Protein AF-A0A9D6EQU5-F1 (afdb_monomer_lite)

Secondary structure (DSSP, 8-state):
----------SSHHHHHHHHHHHHHHHHHHHHHHHHHS---EEEE-TTS-EEEE---HHHHHHHHHTT--S-TTTTTPPPPHHHHT-HHHHHHHHHHHHHHHEEEEEETTEEEEEEE-S-HHHHHHHHHHHHHTT--PPPPBTTEEEE--HHHHHHHHHHT--S-HHHHHHHHHHH-

pLDDT: mean 86.8, std 17.29, range [25.02, 98.56]

Radius of gyration: 16.48 Å; chains: 1; bounding box: 39×32×40 Å

Structure (mmCIF, N/CA/C/O backbone):
data_AF-A0A9D6EQU5-F1
#
_entry.id   AF-A0A9D6EQU5-F1
#
loop_
_atom_site.group_PDB
_atom_site.id
_atom_site.type_symbol
_atom_site.label_atom_id
_atom_site.label_alt_id
_atom_site.label_comp_id
_atom_site.label_asym_id
_atom_site.label_entity_id
_atom_site.label_seq_id
_atom_site.pdbx_PDB_ins_code
_atom_site.Cartn_x
_atom_site.Cartn_y
_atom_site.Cartn_z
_atom_site.occupancy
_atom_site.B_iso_or_equiv
_atom_site.auth_seq_id
_atom_site.auth_comp_id
_atom_site.auth_asym_id
_atom_site.auth_atom_id
_atom_site.pdbx_PDB_model_num
ATOM 1 N N . MET A 1 1 ? -5.464 -2.230 16.230 1.00 32.41 1 MET A N 1
ATOM 2 C CA . MET A 1 1 ? -4.856 -2.711 14.968 1.00 32.41 1 MET A CA 1
ATOM 3 C C . MET A 1 1 ? -3.709 -1.777 14.624 1.00 32.41 1 MET A C 1
ATOM 5 O O . MET A 1 1 ? -3.911 -0.576 14.689 1.00 32.41 1 MET A O 1
ATOM 9 N N . THR A 1 2 ? -2.520 -2.303 14.330 1.00 25.02 2 THR A N 1
ATOM 10 C CA . THR A 1 2 ? -1.303 -1.499 14.122 1.00 25.02 2 THR A CA 1
ATOM 11 C C . THR A 1 2 ? -0.862 -1.627 12.668 1.00 25.02 2 THR A C 1
ATOM 13 O O . THR A 1 2 ? -0.581 -2.735 12.216 1.00 25.02 2 THR A O 1
ATOM 16 N N . VAL A 1 3 ? -0.800 -0.513 11.941 1.00 31.05 3 VAL A N 1
ATOM 17 C CA . VAL A 1 3 ? -0.137 -0.429 10.630 1.00 31.05 3 VAL A CA 1
ATOM 18 C C . VAL A 1 3 ? 1.302 0.019 10.891 1.00 31.05 3 VAL A C 1
ATOM 20 O O . VAL A 1 3 ? 1.505 0.986 11.619 1.00 31.05 3 VAL A O 1
ATOM 23 N N . ARG A 1 4 ? 2.295 -0.719 10.379 1.00 29.80 4 ARG A N 1
ATOM 24 C CA . ARG A 1 4 ? 3.727 -0.404 10.522 1.00 29.80 4 ARG A CA 1
ATOM 25 C C . ARG A 1 4 ? 4.281 -0.042 9.145 1.00 29.80 4 ARG A C 1
ATOM 27 O O . ARG A 1 4 ? 4.041 -0.790 8.205 1.00 29.80 4 ARG A O 1
ATOM 34 N N . PHE A 1 5 ? 5.009 1.065 9.037 1.00 36.44 5 PHE A N 1
ATOM 35 C CA . PHE A 1 5 ? 5.663 1.512 7.801 1.00 36.44 5 PHE A CA 1
ATOM 36 C C . PHE A 1 5 ? 7.159 1.191 7.879 1.00 36.44 5 PHE A C 1
ATOM 38 O O . PHE A 1 5 ? 7.778 1.543 8.872 1.00 36.44 5 PHE A O 1
ATOM 45 N N . CYS A 1 6 ? 7.743 0.521 6.882 1.00 31.11 6 CYS A N 1
ATOM 46 C CA . CYS A 1 6 ? 9.172 0.165 6.868 1.00 31.11 6 CYS A CA 1
ATOM 47 C C . CYS A 1 6 ? 9.992 1.173 6.027 1.00 31.11 6 CYS A C 1
ATOM 49 O O . CYS A 1 6 ? 9.499 1.649 5.004 1.00 31.11 6 CYS A O 1
ATOM 51 N N . GLN A 1 7 ? 11.231 1.490 6.428 1.00 42.75 7 GLN A N 1
ATOM 52 C CA . GLN A 1 7 ? 12.142 2.429 5.745 1.00 42.75 7 GLN A CA 1
ATOM 53 C C . GLN A 1 7 ? 13.557 1.848 5.600 1.00 42.75 7 GLN A C 1
ATOM 55 O O . GLN A 1 7 ? 14.046 1.274 6.564 1.00 42.75 7 GLN A O 1
ATOM 60 N N . GLU A 1 8 ? 14.218 2.122 4.462 1.00 37.44 8 GLU A N 1
ATOM 61 C CA . GLU A 1 8 ? 15.678 2.333 4.343 1.00 37.44 8 GLU A CA 1
ATOM 62 C C . GLU A 1 8 ? 15.997 3.333 3.197 1.00 37.44 8 GLU A C 1
ATOM 64 O O . GLU A 1 8 ? 15.510 3.156 2.075 1.00 37.44 8 GLU A O 1
ATOM 69 N N . ALA A 1 9 ? 16.783 4.391 3.485 1.00 30.92 9 ALA A N 1
ATOM 70 C CA . ALA A 1 9 ? 17.633 5.193 2.570 1.00 30.92 9 ALA A CA 1
ATOM 71 C C . ALA A 1 9 ? 18.489 6.231 3.372 1.00 30.92 9 ALA A C 1
ATOM 73 O O . ALA A 1 9 ? 18.003 6.708 4.395 1.00 30.92 9 ALA A O 1
ATOM 74 N N . PRO A 1 10 ? 19.715 6.613 2.936 1.00 42.12 10 PRO A N 1
ATOM 75 C CA . PRO A 1 10 ? 20.691 7.411 3.718 1.00 42.12 10 PRO A CA 1
ATOM 76 C C . PRO A 1 10 ? 20.498 8.946 3.610 1.00 42.12 10 PRO A C 1
ATOM 78 O O . PRO A 1 10 ? 20.002 9.421 2.591 1.00 42.12 10 PRO A O 1
ATOM 81 N N . ALA A 1 11 ? 20.938 9.819 4.533 1.00 49.12 11 ALA A N 1
ATOM 82 C CA . ALA A 1 11 ? 21.309 9.657 5.953 1.00 49.12 11 ALA A CA 1
ATOM 83 C C . ALA A 1 11 ? 21.009 10.914 6.821 1.00 49.12 11 ALA A C 1
ATOM 85 O O . ALA A 1 11 ? 21.254 10.881 8.015 1.00 49.12 11 ALA A O 1
ATOM 86 N N . GLU A 1 12 ? 20.464 12.017 6.282 1.00 37.31 12 GLU A N 1
ATOM 87 C CA . GLU A 1 12 ? 19.933 13.082 7.160 1.00 37.31 12 GLU A CA 1
ATOM 88 C C . GLU A 1 12 ? 18.833 13.898 6.465 1.00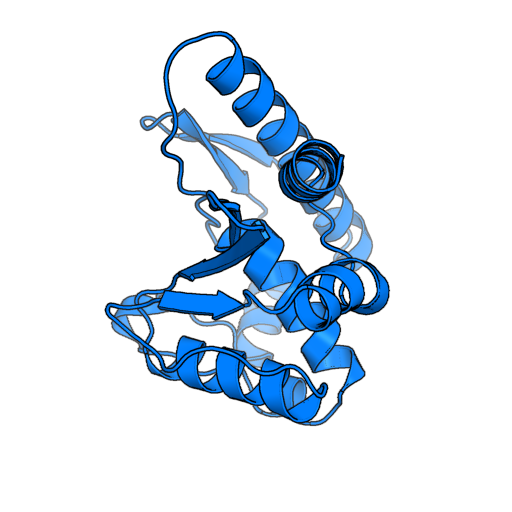 37.31 12 GLU A C 1
ATOM 90 O O . GLU A 1 12 ? 17.661 13.784 6.809 1.00 37.31 12 GLU A O 1
ATOM 95 N N . VAL A 1 13 ? 19.138 14.622 5.381 1.00 44.34 13 VAL A N 1
ATOM 96 C CA . VAL A 1 13 ? 18.145 15.462 4.663 1.00 44.34 13 VAL A CA 1
ATOM 97 C C . VAL A 1 13 ? 17.040 14.630 3.984 1.00 44.34 13 VAL A C 1
ATOM 99 O O . VAL A 1 13 ? 15.854 14.979 4.020 1.00 44.34 13 VAL A O 1
ATOM 102 N N . ALA A 1 14 ? 17.410 13.488 3.394 1.00 52.34 14 ALA A N 1
ATOM 103 C CA . ALA A 1 14 ? 16.460 12.540 2.809 1.00 52.34 14 ALA A CA 1
ATOM 104 C C . ALA A 1 14 ? 15.612 11.829 3.880 1.00 52.34 14 ALA A C 1
ATOM 106 O O 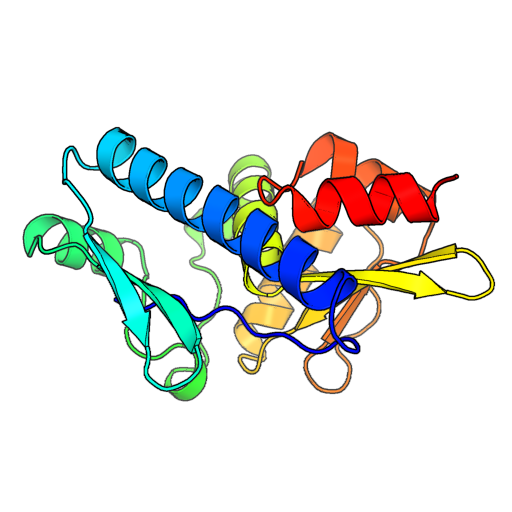. ALA A 1 14 ? 14.454 11.489 3.623 1.00 52.34 14 ALA A O 1
ATOM 107 N N . GLU A 1 15 ? 16.155 11.648 5.085 1.00 53.44 15 GLU A N 1
ATOM 108 C CA . GLU A 1 15 ? 15.446 11.043 6.212 1.00 53.44 15 GLU A CA 1
ATOM 109 C C . GLU A 1 15 ? 14.382 11.998 6.767 1.00 53.44 15 GLU A C 1
ATOM 111 O O . GLU A 1 15 ? 13.228 11.595 6.909 1.00 53.44 15 GLU A O 1
ATOM 116 N N . TRP A 1 16 ? 14.718 13.279 6.972 1.00 55.28 16 TRP A N 1
ATOM 117 C CA . TRP A 1 16 ? 13.766 14.319 7.388 1.00 55.28 16 TRP A CA 1
ATOM 118 C C . TRP A 1 16 ? 12.597 14.452 6.415 1.00 55.28 16 TRP A C 1
ATOM 120 O O . TRP A 1 16 ? 11.436 14.463 6.821 1.00 55.28 16 TRP A O 1
ATOM 130 N N . THR A 1 17 ? 12.899 14.475 5.119 1.00 60.59 17 THR A N 1
ATOM 131 C CA . THR A 1 17 ? 11.886 14.580 4.063 1.00 60.59 17 THR A CA 1
ATOM 132 C C . THR A 1 17 ? 10.990 13.337 4.023 1.00 60.59 17 THR A C 1
ATOM 134 O O . THR A 1 17 ? 9.774 13.437 3.855 1.00 60.59 17 THR A O 1
ATOM 137 N N . THR A 1 18 ? 11.564 12.150 4.242 1.00 66.69 18 THR A N 1
ATOM 138 C CA . THR A 1 18 ? 10.799 10.897 4.301 1.00 66.69 18 THR A CA 1
ATOM 139 C C . THR A 1 18 ? 9.912 10.847 5.548 1.00 66.69 18 THR A C 1
ATOM 141 O O . THR A 1 18 ? 8.726 10.549 5.421 1.00 66.69 18 THR A O 1
ATOM 144 N N . LYS A 1 19 ? 10.436 11.205 6.728 1.00 71.44 19 LYS A N 1
ATOM 145 C CA . LYS A 1 19 ? 9.656 11.298 7.976 1.00 71.44 19 LYS A CA 1
ATOM 146 C C . LYS A 1 19 ? 8.517 12.305 7.864 1.00 71.44 19 LYS A C 1
ATOM 148 O O . LYS A 1 19 ? 7.411 12.011 8.306 1.00 71.44 19 LYS A O 1
ATOM 153 N N . PHE A 1 20 ? 8.761 13.453 7.235 1.00 77.94 20 PHE A N 1
ATOM 154 C CA . PHE A 1 20 ? 7.739 14.467 6.997 1.00 77.94 20 PHE A CA 1
ATOM 155 C C . PHE A 1 20 ? 6.597 13.939 6.117 1.00 77.94 20 PHE A C 1
ATOM 157 O O . PHE A 1 20 ? 5.430 14.049 6.492 1.00 77.94 20 PHE A O 1
ATOM 164 N N . PHE A 1 21 ? 6.906 13.301 4.982 1.00 82.31 21 PHE A N 1
ATOM 165 C CA . PHE A 1 21 ? 5.869 12.725 4.119 1.00 82.31 21 PHE A CA 1
ATOM 166 C C . PHE A 1 21 ? 5.138 11.545 4.758 1.00 82.31 21 PHE A C 1
ATOM 168 O O . PHE A 1 21 ? 3.936 11.383 4.542 1.00 82.31 21 PHE A O 1
ATOM 175 N N . ASP A 1 22 ? 5.835 10.740 5.556 1.00 83.44 22 ASP A N 1
ATOM 176 C CA . ASP A 1 22 ? 5.195 9.680 6.326 1.00 83.44 22 ASP A CA 1
ATOM 177 C C . ASP A 1 22 ? 4.240 10.284 7.370 1.00 83.44 22 ASP A C 1
ATOM 179 O O . ASP A 1 22 ? 3.112 9.814 7.494 1.00 83.44 22 ASP A O 1
ATOM 183 N N . LEU A 1 23 ? 4.608 11.382 8.039 1.00 87.69 23 LEU A N 1
ATOM 184 C CA . LEU A 1 23 ? 3.722 12.090 8.966 1.00 87.69 23 LEU A CA 1
ATOM 185 C C . LEU A 1 23 ? 2.491 12.689 8.264 1.00 87.69 23 LEU A C 1
ATOM 187 O O . LEU A 1 23 ? 1.379 12.559 8.779 1.00 87.69 23 LEU A O 1
ATOM 191 N N . GLU A 1 24 ? 2.645 13.302 7.086 1.00 90.75 24 GLU A N 1
ATOM 192 C CA . GLU A 1 24 ? 1.501 13.759 6.279 1.00 90.75 24 GLU A CA 1
ATOM 193 C C . GLU A 1 24 ? 0.560 12.589 5.940 1.00 90.75 24 GLU A C 1
ATOM 195 O O . GLU A 1 24 ? -0.662 12.701 6.078 1.00 90.75 24 GLU A O 1
ATOM 200 N N . TYR A 1 25 ? 1.112 11.440 5.533 1.00 92.62 25 TYR A N 1
ATOM 201 C CA . TYR A 1 25 ? 0.309 10.259 5.216 1.00 92.62 25 TYR A CA 1
ATOM 202 C C . TYR A 1 25 ? -0.406 9.692 6.453 1.00 92.62 25 TYR A C 1
ATOM 204 O O . TYR A 1 25 ? -1.563 9.283 6.375 1.00 92.62 25 TYR A O 1
ATOM 212 N N . ILE A 1 26 ? 0.229 9.735 7.621 1.00 92.88 26 ILE A N 1
ATOM 213 C CA . ILE A 1 26 ? -0.378 9.330 8.893 1.00 92.88 26 ILE A CA 1
ATOM 214 C C . ILE A 1 26 ? -1.598 10.200 9.234 1.00 92.88 26 ILE A C 1
ATOM 216 O O . ILE A 1 26 ? -2.647 9.665 9.602 1.00 92.88 26 ILE A O 1
ATOM 220 N N . HIS A 1 27 ? -1.514 11.520 9.039 1.00 93.75 27 HIS A N 1
ATOM 221 C CA . HIS A 1 27 ? -2.658 12.425 9.213 1.00 93.75 27 HIS A CA 1
ATOM 222 C C . HIS A 1 27 ? -3.762 12.182 8.176 1.00 93.75 27 HIS A C 1
ATOM 224 O O . HIS A 1 27 ? -4.952 12.255 8.501 1.00 93.75 27 HIS A O 1
ATOM 230 N N . HIS A 1 28 ? -3.390 11.836 6.941 1.00 94.25 28 HIS A N 1
ATOM 231 C CA . HIS A 1 28 ? -4.351 11.411 5.927 1.00 94.25 28 HIS A CA 1
ATOM 232 C C . HIS A 1 28 ? -5.130 10.164 6.379 1.00 94.25 28 HIS A C 1
ATOM 234 O O . HIS A 1 28 ? -6.359 10.147 6.297 1.00 94.25 28 HIS A O 1
ATOM 240 N N . VAL A 1 29 ? -4.443 9.152 6.920 1.00 94.75 29 VAL A N 1
ATOM 241 C CA . VAL A 1 29 ? -5.081 7.932 7.445 1.00 94.75 29 VAL A CA 1
ATOM 242 C C . VAL A 1 29 ? -5.991 8.242 8.639 1.00 94.75 29 VAL A C 1
ATOM 244 O O . VAL A 1 29 ? -7.115 7.744 8.683 1.00 94.75 29 VAL A O 1
ATOM 247 N N . ALA A 1 30 ? -5.557 9.093 9.572 1.00 95.25 30 ALA A N 1
ATOM 248 C CA . ALA A 1 30 ? -6.381 9.546 10.698 1.00 95.25 30 ALA A CA 1
ATOM 249 C C . ALA A 1 30 ? -7.686 10.215 10.228 1.00 95.25 30 ALA A C 1
ATOM 251 O O . ALA A 1 30 ? -8.780 9.873 10.682 1.00 95.25 30 ALA A O 1
ATOM 252 N N . THR A 1 31 ? -7.580 11.103 9.238 1.00 95.88 31 THR A N 1
ATOM 253 C CA . THR A 1 31 ? -8.733 11.771 8.616 1.00 95.88 31 THR A CA 1
ATOM 254 C C . THR A 1 31 ? -9.667 10.768 7.936 1.00 95.88 31 THR A C 1
ATOM 256 O O . THR A 1 31 ? -10.888 10.877 8.046 1.00 95.88 31 THR A O 1
ATOM 259 N N . LEU A 1 32 ? -9.112 9.760 7.254 1.00 94.94 32 LEU A N 1
ATOM 260 C CA . LEU A 1 32 ? -9.892 8.713 6.599 1.00 94.94 32 LEU A CA 1
ATOM 261 C C . LEU A 1 32 ? -10.677 7.871 7.613 1.00 94.94 32 LEU A C 1
ATOM 263 O O . LEU A 1 32 ? -11.853 7.598 7.387 1.00 94.94 32 LEU A O 1
ATOM 267 N N . ILE A 1 33 ? -10.060 7.508 8.742 1.00 94.81 33 ILE A N 1
ATOM 268 C CA . ILE A 1 33 ? -10.729 6.786 9.835 1.00 94.81 33 ILE A CA 1
ATOM 269 C C . ILE A 1 33 ? -11.896 7.614 10.382 1.00 94.81 33 ILE A C 1
ATOM 271 O O . ILE A 1 33 ? -13.008 7.092 10.489 1.00 94.81 33 ILE A O 1
ATOM 275 N N . LYS A 1 34 ? -11.675 8.907 10.653 1.00 95.88 34 LYS A N 1
ATOM 276 C CA . LYS A 1 34 ? -12.733 9.808 11.129 1.00 95.88 34 LYS A CA 1
ATOM 277 C C . LYS A 1 34 ? -13.879 9.918 10.128 1.00 95.88 34 LYS A C 1
ATOM 279 O O . LYS A 1 34 ? -15.037 9.837 10.521 1.00 95.88 34 LYS A O 1
ATOM 284 N N . LYS A 1 35 ? -13.570 10.055 8.838 1.00 96.75 35 LYS A N 1
ATOM 285 C CA . LYS A 1 35 ? -14.574 10.162 7.772 1.00 96.75 35 LYS A CA 1
ATOM 286 C C . LYS A 1 35 ? -15.398 8.883 7.604 1.00 96.75 35 LYS A C 1
ATOM 288 O O . LYS A 1 35 ? -16.599 8.974 7.386 1.00 96.75 35 LYS A O 1
ATOM 293 N N . LEU A 1 36 ? -14.760 7.713 7.654 1.00 94.50 36 LEU A N 1
ATOM 294 C CA . LEU A 1 36 ? -15.428 6.432 7.398 1.00 94.50 36 LEU A CA 1
ATOM 295 C C . LEU A 1 36 ? -16.206 5.912 8.606 1.00 94.50 36 LEU A C 1
ATOM 297 O O . LEU A 1 36 ? -17.255 5.303 8.427 1.00 94.50 36 LEU A O 1
ATOM 301 N N . PHE A 1 37 ? -15.692 6.126 9.817 1.00 94.56 37 PHE A N 1
ATOM 302 C CA . PHE A 1 37 ? -16.237 5.500 11.022 1.00 94.56 37 PHE A CA 1
ATOM 303 C C . PHE A 1 37 ? -16.710 6.498 12.082 1.00 94.56 37 PHE A C 1
ATOM 305 O O . PHE A 1 37 ? -17.212 6.079 13.118 1.00 94.56 37 PHE A O 1
ATOM 312 N N . GLY A 1 38 ? -16.520 7.806 11.882 1.00 95.44 38 GLY A N 1
ATOM 313 C CA . GLY A 1 38 ? -16.859 8.830 12.878 1.00 95.44 38 GLY A CA 1
ATOM 314 C C . GLY A 1 38 ? -15.935 8.852 14.103 1.00 95.44 38 GLY A C 1
ATOM 315 O O . GLY A 1 38 ? -16.141 9.658 15.011 1.00 95.44 38 GLY A O 1
ATOM 316 N N . ILE A 1 39 ? -14.889 8.020 14.126 1.00 94.44 39 ILE A N 1
ATOM 317 C CA . ILE A 1 39 ? -14.019 7.809 15.289 1.00 94.44 39 ILE A CA 1
ATOM 318 C C . ILE A 1 39 ? -12.766 8.672 15.200 1.00 94.44 39 ILE A C 1
ATOM 320 O O . ILE A 1 39 ? -12.072 8.672 14.184 1.00 94.44 39 ILE A O 1
ATOM 324 N N . ASP A 1 40 ? -12.437 9.351 16.294 1.00 93.88 40 ASP A N 1
ATOM 325 C CA . ASP A 1 40 ? -11.163 10.049 16.426 1.00 93.88 40 ASP A CA 1
ATOM 326 C C . ASP A 1 40 ? -10.021 9.063 16.687 1.00 93.88 40 ASP A C 1
ATOM 328 O O . ASP A 1 40 ? -10.114 8.151 17.514 1.00 93.88 40 ASP A O 1
ATOM 332 N N . SER A 1 41 ? -8.914 9.259 15.978 1.00 94.25 41 SER A N 1
ATOM 333 C CA . SER A 1 41 ? -7.707 8.454 16.135 1.00 94.25 41 SER A CA 1
ATOM 334 C C . SER A 1 41 ? -6.608 9.228 16.852 1.00 94.25 41 SER A C 1
ATOM 336 O O . SER A 1 41 ? -6.407 10.414 16.604 1.00 94.25 41 SER A O 1
ATOM 338 N N . LYS A 1 42 ? -5.835 8.529 17.679 1.00 93.69 42 LYS A N 1
ATOM 339 C CA . LYS A 1 42 ? -4.606 9.030 18.295 1.00 93.69 42 LYS A CA 1
ATOM 340 C C . LYS A 1 42 ? -3.408 8.656 17.428 1.00 93.69 42 LYS A C 1
ATOM 342 O O . LYS A 1 42 ? -3.338 7.534 16.929 1.00 93.69 42 LYS A O 1
ATOM 347 N N . ILE A 1 43 ? -2.458 9.573 17.290 1.00 93.19 43 ILE A N 1
ATOM 348 C CA . ILE A 1 43 ? -1.171 9.325 16.637 1.00 93.19 43 ILE A CA 1
ATOM 349 C C . ILE A 1 43 ? -0.112 9.214 17.734 1.00 93.19 43 ILE A C 1
ATOM 351 O O . ILE A 1 43 ? -0.023 10.081 18.599 1.00 93.19 43 ILE A O 1
ATOM 355 N N . ALA A 1 44 ? 0.669 8.139 17.712 1.00 89.38 44 ALA A N 1
ATOM 356 C CA . ALA A 1 44 ? 1.779 7.906 18.630 1.00 89.38 44 ALA A CA 1
ATOM 357 C C . ALA A 1 44 ? 3.039 7.517 17.853 1.00 89.38 44 ALA A C 1
ATOM 359 O O . ALA A 1 44 ? 2.952 6.999 16.740 1.00 89.38 44 ALA A O 1
ATOM 360 N N . THR A 1 45 ? 4.205 7.711 18.459 1.00 90.12 45 THR A N 1
ATOM 361 C CA . THR A 1 45 ? 5.481 7.221 17.927 1.00 90.12 45 THR A CA 1
ATOM 362 C C . THR A 1 45 ? 5.921 6.017 18.750 1.00 90.12 45 THR A C 1
ATOM 364 O O . THR A 1 45 ? 5.913 6.055 19.977 1.00 90.12 45 THR A O 1
ATOM 367 N N . SER A 1 46 ? 6.262 4.921 18.081 1.00 84.88 46 SER A N 1
ATOM 368 C CA . SER A 1 46 ? 6.808 3.721 18.719 1.00 84.88 46 SER A CA 1
ATOM 369 C C . SER A 1 46 ? 8.271 3.915 19.129 1.00 84.88 46 SER A C 1
ATOM 371 O O . SER A 1 46 ? 8.965 4.768 18.580 1.00 84.88 46 SER A O 1
ATOM 373 N N . ASN A 1 47 ? 8.775 3.051 20.014 1.00 81.88 47 ASN A N 1
ATOM 374 C CA . ASN A 1 47 ? 10.183 3.058 20.441 1.00 81.88 47 ASN A CA 1
ATOM 375 C C . ASN A 1 47 ? 11.174 2.884 19.276 1.00 81.88 47 ASN A C 1
ATOM 377 O O . ASN A 1 47 ? 12.322 3.293 19.375 1.00 81.88 47 ASN A O 1
ATOM 381 N N . SER A 1 48 ? 10.730 2.287 18.168 1.00 80.88 48 SER A N 1
ATOM 382 C CA . SER A 1 48 ? 11.526 2.107 16.950 1.00 80.88 48 SER A CA 1
ATOM 383 C C . SER A 1 48 ? 11.389 3.276 15.962 1.00 80.88 48 SER A C 1
ATOM 385 O O . SER A 1 48 ? 11.803 3.153 14.816 1.00 80.88 48 SER A O 1
ATOM 387 N N . GLY A 1 49 ? 10.757 4.385 16.362 1.00 81.69 49 GLY A N 1
ATOM 388 C CA . GLY A 1 49 ? 10.602 5.590 15.541 1.00 81.69 49 GLY A CA 1
ATOM 389 C C . GLY A 1 49 ? 9.435 5.565 14.548 1.00 81.69 49 GLY A C 1
ATOM 390 O O . GLY A 1 49 ? 9.196 6.559 13.869 1.00 81.69 49 GLY A O 1
ATOM 391 N N . TYR A 1 50 ? 8.670 4.471 14.465 1.00 82.31 50 TYR A N 1
ATOM 392 C CA . TYR A 1 50 ? 7.505 4.392 13.576 1.00 82.31 50 TYR A CA 1
ATOM 393 C C . TYR A 1 50 ? 6.293 5.125 14.141 1.00 82.31 50 TYR A C 1
ATOM 395 O O . TYR A 1 50 ? 5.971 4.953 15.318 1.00 82.31 50 TYR A O 1
ATOM 403 N N . TYR A 1 51 ? 5.562 5.833 13.284 1.00 88.56 51 TYR A N 1
ATOM 404 C CA . TYR A 1 51 ? 4.248 6.375 13.617 1.00 88.56 51 TYR A CA 1
ATOM 405 C C . TYR A 1 51 ? 3.176 5.281 13.643 1.00 88.56 51 TYR A C 1
ATOM 407 O O . TYR A 1 51 ? 3.143 4.386 12.797 1.00 88.56 51 TYR A O 1
ATOM 415 N N . VAL A 1 52 ? 2.272 5.381 14.612 1.00 87.44 52 VAL A N 1
ATOM 416 C CA . VAL A 1 52 ? 1.166 4.456 14.840 1.00 87.44 52 VAL A CA 1
ATOM 417 C C . VAL A 1 52 ? -0.123 5.252 14.981 1.00 87.44 52 VAL A C 1
ATOM 419 O O . VAL A 1 52 ? -0.230 6.121 15.843 1.00 87.44 52 VAL A O 1
ATOM 422 N N . VAL A 1 53 ? -1.120 4.913 14.163 1.00 91.56 53 VAL A N 1
ATOM 423 C CA . VAL A 1 53 ? -2.490 5.418 14.301 1.00 91.56 53 VAL A CA 1
ATOM 424 C C . VAL A 1 53 ? -3.304 4.411 15.107 1.00 91.56 53 VAL A C 1
ATOM 426 O O . VAL A 1 53 ? -3.438 3.252 14.710 1.00 91.56 53 VAL A O 1
ATOM 429 N N . TYR A 1 54 ? -3.838 4.845 16.244 1.00 90.62 54 TYR A N 1
ATOM 430 C CA . TYR A 1 54 ? -4.666 4.043 17.139 1.00 90.62 54 TYR A CA 1
ATOM 431 C C . TYR A 1 54 ? -6.081 4.610 17.221 1.00 90.62 54 TYR A C 1
ATOM 433 O O . TYR A 1 54 ? -6.270 5.807 17.411 1.00 90.62 54 TYR A O 1
ATOM 441 N N . PHE A 1 55 ? -7.079 3.737 17.161 1.00 91.50 55 PHE A N 1
ATOM 442 C CA . PHE A 1 55 ? -8.463 4.063 17.481 1.00 91.50 55 PHE A CA 1
ATOM 443 C C . PHE A 1 55 ? -9.099 2.893 18.235 1.00 91.50 55 PHE A C 1
ATOM 445 O O . PHE A 1 55 ? -8.703 1.737 18.052 1.00 91.50 55 PHE A O 1
ATOM 452 N N . GLY A 1 56 ? -10.069 3.200 19.094 1.00 89.25 56 GLY A N 1
ATOM 453 C CA . GLY A 1 56 ? -10.798 2.212 19.884 1.00 89.25 56 GLY A CA 1
ATOM 454 C C . GLY A 1 56 ? -12.273 2.201 19.511 1.00 89.25 56 GLY A C 1
ATOM 455 O O . GLY A 1 56 ? -12.977 3.160 19.797 1.00 89.25 56 GLY A O 1
ATOM 456 N N . SER A 1 57 ? -12.735 1.118 18.886 1.00 92.19 57 SER A N 1
ATOM 457 C CA . SER A 1 57 ? -14.160 0.844 18.677 1.00 92.19 57 SER A CA 1
ATOM 458 C C . SER A 1 57 ? -14.375 -0.649 18.482 1.00 92.19 57 SER A C 1
ATOM 460 O O . SER A 1 57 ? -13.909 -1.238 17.504 1.00 92.19 57 SER A O 1
ATOM 462 N N . THR A 1 58 ? -15.083 -1.268 19.424 1.00 92.19 58 THR A N 1
ATOM 463 C CA . THR A 1 58 ? -15.423 -2.693 19.356 1.00 92.19 58 THR A CA 1
ATOM 464 C C . THR A 1 58 ? -16.273 -2.995 18.125 1.00 92.19 58 THR A C 1
ATOM 466 O O . THR A 1 58 ? -16.045 -3.999 17.455 1.00 92.19 58 THR A O 1
ATOM 469 N N . GLU A 1 59 ? -17.218 -2.114 17.803 1.00 93.81 59 GLU A N 1
ATOM 470 C CA . GLU A 1 59 ? -18.102 -2.254 16.648 1.00 93.81 59 GLU A CA 1
ATOM 471 C C . GLU A 1 59 ? -17.320 -2.212 15.334 1.00 93.81 59 GLU A C 1
ATOM 473 O O . GLU A 1 59 ? -17.402 -3.143 14.535 1.00 93.81 59 GLU A O 1
ATOM 478 N N . THR A 1 60 ? -16.470 -1.200 15.146 1.00 92.62 60 THR A N 1
ATOM 479 C CA . THR A 1 60 ? -15.655 -1.062 13.932 1.00 92.62 60 THR A CA 1
ATOM 480 C C . THR A 1 60 ? -14.683 -2.222 13.771 1.00 92.62 60 THR A C 1
ATOM 482 O O . THR A 1 60 ? -14.505 -2.728 12.666 1.00 92.62 60 THR A O 1
ATOM 485 N N . VAL A 1 61 ? -14.063 -2.683 14.861 1.00 90.56 61 VAL A N 1
ATOM 486 C CA . VAL A 1 61 ? -13.171 -3.848 14.809 1.00 90.56 61 VAL A CA 1
ATOM 487 C C . VAL A 1 61 ? -13.944 -5.103 14.407 1.00 90.56 61 VAL A C 1
ATOM 489 O O . VAL A 1 61 ? -13.490 -5.812 13.514 1.00 90.56 61 VAL A O 1
ATOM 492 N N . ARG A 1 62 ? -15.116 -5.368 15.000 1.00 92.56 62 ARG A N 1
ATOM 493 C CA . ARG A 1 62 ? -15.962 -6.514 14.614 1.00 92.56 62 ARG A CA 1
ATOM 494 C C . ARG A 1 62 ? -16.381 -6.440 13.150 1.00 92.56 62 ARG A C 1
ATOM 496 O O . ARG A 1 62 ? -16.286 -7.445 12.451 1.00 92.56 62 ARG A O 1
ATOM 503 N N . TRP A 1 63 ? -16.777 -5.260 12.681 1.00 93.88 63 TRP A N 1
ATOM 504 C CA . TRP A 1 63 ? -17.125 -5.042 11.281 1.00 93.88 63 TRP A CA 1
ATOM 505 C C . TRP A 1 63 ? -15.941 -5.334 10.350 1.00 93.88 63 TRP A C 1
ATOM 507 O O . TRP A 1 63 ? -16.077 -6.117 9.416 1.00 93.88 63 TRP A O 1
ATOM 517 N N . LEU A 1 64 ? -14.749 -4.799 10.644 1.00 91.12 64 LEU A N 1
ATOM 518 C CA . LEU A 1 64 ? -13.543 -5.053 9.847 1.00 91.12 64 LEU A CA 1
ATOM 519 C C . LEU A 1 64 ? -13.178 -6.543 9.802 1.00 91.12 64 LEU A C 1
ATOM 521 O O . LEU A 1 64 ? -12.800 -7.045 8.744 1.00 91.12 64 LEU A O 1
ATOM 525 N N . LEU A 1 65 ? -13.297 -7.253 10.929 1.00 90.12 65 LEU A N 1
ATOM 526 C CA . LEU A 1 65 ? -13.090 -8.704 10.981 1.00 90.12 65 LEU A CA 1
ATOM 527 C C . LEU A 1 65 ? -14.108 -9.442 10.101 1.00 90.12 65 LEU A C 1
ATOM 529 O O . LEU A 1 65 ? -13.716 -10.321 9.338 1.00 90.12 65 LEU A O 1
ATOM 533 N N . GLY A 1 66 ? -15.383 -9.042 10.141 1.00 90.44 66 GLY A N 1
ATOM 534 C CA . GLY A 1 66 ? -16.428 -9.567 9.254 1.00 90.44 66 GLY A CA 1
ATOM 535 C C . GLY A 1 66 ? -16.157 -9.301 7.769 1.00 90.44 66 GLY A C 1
ATOM 536 O O . GLY A 1 66 ? -16.470 -10.136 6.927 1.00 90.44 66 GLY A O 1
ATOM 537 N N . MET A 1 67 ? -15.488 -8.192 7.446 1.00 90.31 67 MET A N 1
ATOM 538 C CA . MET A 1 67 ? -15.035 -7.860 6.087 1.00 90.31 67 MET A CA 1
ATOM 539 C C . MET A 1 67 ? -13.777 -8.635 5.647 1.00 90.31 67 MET A C 1
ATOM 541 O O . MET A 1 67 ? -13.288 -8.433 4.533 1.00 90.31 67 MET A O 1
ATOM 545 N N . GLY A 1 68 ? -13.235 -9.521 6.488 1.00 87.06 68 GLY A N 1
ATOM 546 C CA . GLY A 1 68 ? -12.072 -10.354 6.173 1.00 87.06 68 GLY A CA 1
ATOM 547 C C . GLY A 1 68 ? -10.729 -9.778 6.628 1.00 87.06 68 GLY A C 1
ATOM 548 O O . GLY A 1 68 ? -9.676 -10.246 6.189 1.00 87.06 68 GLY A O 1
ATOM 549 N N . LEU A 1 69 ? -10.723 -8.769 7.509 1.00 85.06 69 LEU A N 1
ATOM 550 C CA . LEU A 1 69 ? -9.500 -8.366 8.199 1.00 85.06 69 LEU A CA 1
ATOM 551 C C . LEU A 1 69 ? -9.037 -9.488 9.136 1.00 85.06 69 LEU A C 1
ATOM 553 O O . LEU A 1 69 ? -9.826 -10.095 9.852 1.00 85.06 69 LEU A O 1
ATOM 557 N N . VAL A 1 70 ? -7.726 -9.700 9.199 1.00 79.38 70 VAL A N 1
ATOM 558 C CA . VAL A 1 70 ? -7.109 -10.675 10.103 1.00 79.38 70 VAL A CA 1
ATOM 559 C C . VAL A 1 70 ? -6.129 -10.011 11.063 1.00 79.38 70 VAL A C 1
ATOM 561 O O . VAL A 1 70 ? -5.442 -9.048 10.714 1.00 79.38 70 VAL A O 1
ATOM 564 N N . PHE A 1 71 ? -6.037 -10.550 12.279 1.00 68.12 71 PHE A N 1
ATOM 565 C CA . PHE A 1 71 ? -5.176 -10.003 13.328 1.00 68.12 71 PHE A CA 1
ATOM 566 C C . PHE A 1 71 ? -3.679 -10.122 13.004 1.00 68.12 71 PHE A C 1
ATOM 568 O O . PHE A 1 71 ? -2.941 -9.157 13.189 1.00 68.12 71 PHE A O 1
ATOM 575 N N . ASN A 1 72 ? -3.216 -11.272 12.495 1.00 66.50 72 ASN A N 1
ATOM 576 C CA . ASN A 1 72 ? -1.807 -11.484 12.147 1.00 66.50 72 ASN A CA 1
ATOM 577 C C . ASN A 1 72 ? -1.653 -12.034 10.723 1.00 66.50 72 ASN A C 1
ATOM 579 O O . ASN A 1 72 ? -1.623 -13.240 10.498 1.00 66.50 72 ASN A O 1
ATOM 583 N N . LYS A 1 73 ? -1.504 -11.122 9.759 1.00 62.41 73 LYS A N 1
ATOM 584 C CA . LYS A 1 73 ? -1.423 -11.429 8.321 1.00 62.41 73 LYS A CA 1
ATOM 585 C C . LYS A 1 73 ? -0.278 -12.376 7.944 1.00 62.41 73 LYS A C 1
ATOM 587 O O . LYS A 1 73 ? -0.451 -13.184 7.039 1.00 62.41 73 LYS A O 1
ATOM 592 N N . VAL A 1 74 ? 0.870 -12.281 8.622 1.00 59.25 74 VAL A N 1
ATOM 593 C CA . VAL A 1 74 ? 2.070 -13.079 8.301 1.00 59.25 74 VAL A CA 1
ATOM 594 C C . VAL A 1 74 ? 1.942 -14.495 8.854 1.00 59.25 74 VAL A C 1
ATOM 596 O O . VAL A 1 74 ? 2.224 -15.453 8.140 1.00 59.25 74 VAL A O 1
ATOM 599 N N . LYS A 1 75 ? 1.459 -14.639 10.095 1.00 60.06 75 LYS A N 1
ATOM 600 C CA . LYS A 1 75 ? 1.212 -15.956 10.700 1.00 60.06 75 LYS A CA 1
ATOM 601 C C . LYS A 1 75 ? 0.046 -16.680 10.024 1.00 60.06 75 LYS A C 1
ATOM 603 O O . LYS A 1 75 ? 0.086 -17.894 9.883 1.00 60.06 75 LYS A O 1
ATOM 608 N N . SER A 1 76 ? -0.967 -15.933 9.594 1.00 61.81 76 SER A N 1
ATOM 609 C CA . SER A 1 76 ? -2.181 -16.488 8.995 1.00 61.81 76 SER A CA 1
ATOM 610 C C . SER A 1 76 ? -2.118 -16.616 7.464 1.00 61.81 76 SER A C 1
ATOM 612 O O . SER A 1 76 ? -3.089 -17.084 6.887 1.00 61.81 76 SER A O 1
ATOM 614 N N . GLN A 1 77 ? -1.014 -16.202 6.814 1.00 71.62 77 GLN A N 1
ATOM 615 C CA . GLN A 1 77 ? -0.800 -16.271 5.353 1.00 71.62 77 GLN A CA 1
ATOM 616 C C . GLN A 1 77 ? -2.039 -15.840 4.546 1.00 71.62 77 GLN A C 1
ATOM 618 O O . GLN A 1 77 ? -2.539 -16.551 3.679 1.00 71.62 77 GLN A O 1
ATOM 623 N N . VAL A 1 78 ? -2.591 -14.677 4.885 1.00 75.00 78 VAL A N 1
ATOM 624 C CA . VAL A 1 78 ? -3.954 -14.327 4.460 1.00 75.00 78 VAL A CA 1
ATOM 625 C C . VAL A 1 78 ? -3.972 -13.753 3.056 1.00 75.00 78 VAL A C 1
ATOM 627 O O . VAL A 1 78 ? -3.117 -12.940 2.691 1.00 75.00 78 VAL A O 1
ATOM 630 N N . ASN A 1 79 ? -4.960 -14.202 2.287 1.00 82.19 79 ASN A N 1
ATOM 631 C CA . ASN A 1 79 ? -5.251 -13.739 0.942 1.00 82.19 79 ASN A CA 1
ATOM 632 C C . ASN A 1 79 ? -6.051 -12.422 0.968 1.00 82.19 79 ASN A C 1
ATOM 634 O O . ASN A 1 79 ? -6.615 -12.058 2.000 1.00 82.19 79 ASN A O 1
ATOM 638 N N . ALA A 1 80 ? -6.134 -11.700 -0.151 1.00 87.94 80 ALA A N 1
ATOM 639 C CA . ALA A 1 80 ? -7.120 -10.623 -0.237 1.00 87.94 80 ALA A CA 1
ATOM 640 C C . ALA A 1 80 ? -8.540 -11.231 -0.191 1.00 87.94 80 ALA A C 1
ATOM 642 O O . ALA A 1 80 ? -8.760 -12.247 -0.853 1.00 87.94 80 ALA A O 1
ATOM 643 N N . PRO A 1 81 ? -9.492 -10.646 0.561 1.00 91.75 81 PRO A N 1
ATOM 644 C CA . PRO A 1 81 ? -10.883 -11.088 0.545 1.00 91.75 81 PRO A CA 1
ATOM 645 C C . PRO A 1 81 ? -11.472 -11.116 -0.870 1.00 91.75 81 PRO A C 1
ATOM 647 O O . PRO A 1 81 ? -11.263 -10.182 -1.647 1.00 91.75 81 PRO A O 1
ATOM 650 N N . ASP A 1 82 ? -12.258 -12.144 -1.192 1.00 92.25 82 ASP A N 1
ATOM 651 C CA . ASP A 1 82 ? -12.787 -12.348 -2.550 1.00 92.25 82 ASP A CA 1
ATOM 652 C C . ASP A 1 82 ? -13.652 -11.185 -3.039 1.00 92.25 82 ASP A C 1
ATOM 654 O O . ASP A 1 82 ? -13.619 -10.840 -4.221 1.00 92.25 82 ASP A O 1
ATOM 658 N N . TRP A 1 83 ? -14.366 -10.513 -2.132 1.00 94.81 83 TRP A N 1
ATOM 659 C CA . TRP A 1 83 ? -15.154 -9.334 -2.482 1.00 94.81 83 TRP A CA 1
ATOM 660 C C . TRP A 1 83 ? -14.275 -8.203 -3.038 1.00 94.81 83 TRP A C 1
ATOM 662 O O . TRP A 1 83 ? -14.702 -7.524 -3.966 1.00 94.81 83 TRP A O 1
ATOM 672 N N . ILE A 1 84 ? -13.022 -8.052 -2.587 1.00 95.19 84 ILE A N 1
ATOM 673 C CA . ILE A 1 84 ? -12.065 -7.092 -3.169 1.00 95.19 84 ILE A CA 1
ATOM 674 C C . ILE A 1 84 ? -11.703 -7.501 -4.599 1.00 95.19 84 ILE A C 1
ATOM 676 O O . ILE A 1 84 ? -11.584 -6.658 -5.487 1.00 95.19 84 ILE A O 1
ATOM 680 N N . LEU A 1 85 ? -11.539 -8.803 -4.831 1.00 95.00 85 LEU A N 1
ATOM 681 C CA . LEU A 1 85 ? -11.166 -9.365 -6.128 1.00 95.00 85 LEU A CA 1
ATOM 682 C C . LEU A 1 85 ? -12.349 -9.478 -7.103 1.00 95.00 85 LEU A C 1
ATOM 684 O O . LEU A 1 85 ? -12.159 -9.896 -8.244 1.00 95.00 85 LEU A O 1
ATOM 688 N N . SER A 1 86 ? -13.559 -9.117 -6.677 1.00 96.25 86 SER A N 1
ATOM 689 C CA . SER A 1 86 ? -14.764 -9.219 -7.503 1.00 96.25 86 SER A CA 1
ATOM 690 C C . SER A 1 86 ? -14.943 -8.038 -8.462 1.00 96.25 86 SER A C 1
ATOM 692 O O . SER A 1 86 ? -15.542 -8.196 -9.524 1.00 96.25 86 SER A O 1
ATOM 694 N N . GLN A 1 87 ? -14.393 -6.861 -8.135 1.00 97.44 87 GLN A N 1
ATOM 695 C CA . GLN A 1 87 ? -14.576 -5.640 -8.922 1.00 97.44 87 GLN A CA 1
ATOM 696 C C . GLN A 1 87 ? -13.255 -4.918 -9.173 1.00 97.44 87 GLN A C 1
ATOM 698 O O . GLN A 1 87 ? -12.459 -4.695 -8.260 1.00 97.44 87 GLN A O 1
ATOM 703 N N . LYS A 1 88 ? -13.046 -4.467 -10.417 1.00 97.81 88 LYS A N 1
ATOM 704 C CA . LYS A 1 88 ? -11.832 -3.728 -10.808 1.00 97.81 88 LYS A CA 1
ATOM 705 C C . LYS A 1 88 ? -11.623 -2.465 -9.975 1.00 97.81 88 LYS A C 1
ATOM 707 O O . LYS A 1 88 ? -10.485 -2.106 -9.699 1.00 97.81 88 LYS A O 1
ATOM 712 N N . GLU A 1 89 ? -12.694 -1.785 -9.582 1.00 97.81 89 GLU A N 1
ATOM 713 C CA . GLU A 1 89 ? -12.604 -0.590 -8.744 1.00 97.81 89 GLU A CA 1
ATOM 714 C C . GLU A 1 89 ? -12.047 -0.907 -7.349 1.00 97.81 89 GLU A C 1
ATOM 716 O O . GLU A 1 89 ? -11.095 -0.264 -6.906 1.00 97.81 89 GLU A O 1
ATOM 721 N N . TYR A 1 90 ? -12.538 -1.965 -6.701 1.00 97.44 90 TYR A N 1
ATOM 722 C CA . TYR A 1 90 ? -12.019 -2.407 -5.405 1.00 97.44 90 TYR A CA 1
ATOM 723 C C . TYR A 1 90 ? -10.569 -2.874 -5.504 1.00 97.44 90 TYR A C 1
ATOM 725 O O . TYR A 1 90 ? -9.761 -2.536 -4.639 1.00 97.44 90 TYR A O 1
ATOM 733 N N . MET A 1 91 ? -10.197 -3.553 -6.594 1.00 98.06 91 MET A N 1
ATOM 734 C CA . MET A 1 91 ? -8.799 -3.897 -6.860 1.00 98.06 91 MET A CA 1
ATOM 735 C C . MET A 1 91 ? -7.904 -2.655 -6.931 1.00 98.06 91 MET A C 1
ATOM 737 O O . MET A 1 91 ? -6.811 -2.673 -6.368 1.00 98.06 91 MET A O 1
ATOM 741 N N . LYS A 1 92 ? -8.343 -1.567 -7.584 1.00 98.19 92 LYS A N 1
ATOM 742 C CA . LYS A 1 92 ? -7.570 -0.311 -7.633 1.00 98.19 92 LYS A CA 1
ATOM 743 C C . LYS A 1 92 ? -7.379 0.275 -6.236 1.00 98.19 92 LYS A C 1
ATOM 745 O O . LYS A 1 92 ? -6.255 0.617 -5.882 1.00 98.19 92 LYS A O 1
ATOM 750 N N . PHE A 1 93 ? -8.437 0.355 -5.428 1.00 96.94 93 PHE A N 1
ATOM 751 C CA . PHE A 1 93 ? -8.335 0.870 -4.058 1.00 96.94 93 PHE A CA 1
ATOM 752 C C . PHE A 1 93 ? -7.475 -0.021 -3.156 1.00 96.94 93 PHE A C 1
ATOM 754 O O . PHE A 1 93 ? -6.695 0.489 -2.351 1.00 96.94 93 PHE A O 1
ATOM 761 N N . PHE A 1 94 ? -7.548 -1.339 -3.337 1.00 96.50 94 PHE A N 1
ATOM 762 C CA . PHE A 1 94 ? -6.669 -2.289 -2.666 1.00 96.50 94 PHE A CA 1
ATOM 763 C C . PHE A 1 94 ? -5.200 -2.076 -3.046 1.00 96.50 94 PHE A C 1
ATOM 765 O O . PHE A 1 94 ? -4.360 -1.949 -2.157 1.00 96.50 94 PHE A O 1
ATOM 772 N N . LEU A 1 95 ? -4.885 -1.961 -4.342 1.00 98.00 95 LEU A N 1
ATOM 773 C CA . LEU A 1 95 ? -3.529 -1.662 -4.812 1.00 98.00 95 LEU A CA 1
ATOM 774 C C . LEU A 1 95 ? -3.018 -0.322 -4.282 1.00 98.00 95 LEU A C 1
ATOM 776 O O . LEU A 1 95 ? -1.854 -0.233 -3.901 1.00 98.00 95 LEU A O 1
ATOM 780 N N . LYS A 1 96 ? -3.878 0.701 -4.244 1.00 97.56 96 LYS A N 1
ATOM 781 C CA . LYS A 1 96 ? -3.549 2.022 -3.706 1.00 97.56 96 LYS A CA 1
ATOM 782 C C . LYS A 1 96 ? -3.125 1.926 -2.244 1.00 97.56 96 LYS A C 1
ATOM 784 O O . LYS A 1 96 ? -2.002 2.293 -1.919 1.00 97.56 96 LYS A O 1
ATOM 789 N N . GLY A 1 97 ? -3.993 1.375 -1.394 1.00 95.19 97 GLY A N 1
ATOM 790 C CA . GLY A 1 97 ? -3.718 1.241 0.035 1.00 95.19 97 GLY A CA 1
ATOM 791 C C . GLY A 1 97 ? -2.504 0.358 0.317 1.00 95.19 97 GLY A C 1
ATOM 792 O O . GLY A 1 97 ? -1.686 0.706 1.161 1.00 95.19 97 GLY A O 1
ATOM 793 N N . PHE A 1 98 ? -2.350 -0.743 -0.424 1.00 95.44 98 PHE A N 1
ATOM 794 C CA . PHE A 1 98 ? -1.190 -1.624 -0.299 1.00 95.44 98 PHE A CA 1
ATOM 795 C C . PHE A 1 98 ? 0.107 -0.915 -0.694 1.00 95.44 98 PHE A C 1
ATOM 797 O O . PHE A 1 98 ? 1.109 -1.019 0.004 1.00 95.44 98 PHE A O 1
ATOM 804 N N . PHE A 1 99 ? 0.119 -0.200 -1.821 1.00 97.19 99 PHE A N 1
ATOM 805 C CA . PHE A 1 99 ? 1.324 0.486 -2.277 1.00 97.19 99 PHE A CA 1
ATOM 806 C C . PHE A 1 99 ? 1.703 1.643 -1.351 1.00 97.19 99 PHE A C 1
ATOM 808 O O . PHE A 1 99 ? 2.883 1.839 -1.090 1.00 97.19 99 PHE A O 1
ATOM 815 N N . ASP A 1 100 ? 0.724 2.364 -0.805 1.00 95.00 100 ASP A N 1
ATOM 816 C CA . ASP A 1 100 ? 0.982 3.447 0.144 1.00 95.00 100 ASP A CA 1
ATOM 817 C C . ASP A 1 100 ? 1.623 2.967 1.466 1.00 95.00 100 ASP A C 1
ATOM 819 O O . ASP A 1 100 ? 2.263 3.773 2.152 1.00 95.00 100 ASP A O 1
ATOM 823 N N . THR A 1 101 ? 1.462 1.684 1.834 1.00 90.56 101 THR A N 1
ATOM 824 C CA . THR A 1 101 ? 2.034 1.086 3.059 1.00 90.56 101 THR A CA 1
ATOM 825 C C . THR A 1 101 ? 3.285 0.248 2.814 1.00 90.56 101 THR A C 1
ATOM 827 O O . THR A 1 101 ? 4.275 0.402 3.527 1.00 90.56 101 THR A O 1
ATOM 830 N N . ASP A 1 102 ? 3.239 -0.634 1.820 1.00 91.56 102 ASP A N 1
ATOM 831 C CA . ASP A 1 102 ? 4.225 -1.692 1.558 1.00 91.56 102 ASP A CA 1
ATOM 832 C C . ASP A 1 102 ? 4.880 -1.556 0.166 1.00 91.56 102 ASP A C 1
ATOM 834 O O . ASP A 1 102 ? 5.567 -2.460 -0.330 1.00 91.56 102 ASP A O 1
ATOM 838 N N . GLY A 1 103 ? 4.636 -0.424 -0.497 1.00 95.50 103 GLY A N 1
ATOM 839 C CA . GLY A 1 103 ? 5.190 -0.078 -1.794 1.00 95.50 103 GLY A CA 1
ATOM 840 C C . GLY A 1 103 ? 6.423 0.815 -1.712 1.00 95.50 103 GLY A C 1
ATOM 841 O O . GLY A 1 103 ? 6.722 1.464 -0.707 1.00 95.50 103 GLY A O 1
ATOM 842 N N . SER A 1 104 ? 7.180 0.861 -2.802 1.00 95.38 104 SER A N 1
ATOM 843 C CA . SER A 1 104 ? 8.315 1.768 -2.962 1.00 95.38 104 SER A CA 1
ATOM 844 C C . SER A 1 104 ? 8.554 2.120 -4.422 1.00 95.38 104 SER A C 1
ATOM 846 O O . SER A 1 104 ? 8.268 1.339 -5.326 1.00 95.38 104 SER A O 1
ATOM 848 N N . VAL A 1 105 ? 9.099 3.316 -4.636 1.00 96.69 105 VAL A N 1
ATOM 849 C CA . VAL A 1 105 ? 9.518 3.822 -5.946 1.00 96.69 105 VAL A CA 1
ATOM 850 C C . VAL A 1 105 ? 11.037 3.935 -5.926 1.00 96.69 105 VAL A C 1
ATOM 852 O O . VAL A 1 105 ? 11.580 4.604 -5.040 1.00 96.69 105 VAL A O 1
ATOM 855 N N . TYR A 1 106 ? 11.698 3.304 -6.893 1.00 95.31 106 TYR A N 1
ATOM 856 C CA . TYR A 1 106 ? 13.150 3.302 -7.053 1.00 95.31 106 TYR A CA 1
ATOM 857 C C . TYR A 1 106 ? 13.550 3.861 -8.417 1.00 95.31 106 TYR A C 1
ATOM 859 O O . TYR A 1 106 ? 12.903 3.577 -9.429 1.00 95.31 106 TYR A O 1
ATOM 867 N N . LYS A 1 107 ? 14.649 4.619 -8.442 1.00 94.88 107 LYS A N 1
ATOM 868 C CA . LYS A 1 107 ? 15.319 5.035 -9.674 1.00 94.88 107 LYS A CA 1
ATOM 869 C C . LYS A 1 107 ? 16.241 3.909 -10.130 1.00 94.88 107 LYS A C 1
ATOM 871 O O . LYS A 1 107 ? 17.105 3.476 -9.373 1.00 94.88 107 LYS A O 1
ATOM 876 N N . LEU A 1 108 ? 16.056 3.440 -11.356 1.00 93.62 108 LEU A N 1
ATOM 877 C CA . LEU A 1 108 ? 16.994 2.548 -12.030 1.00 93.62 108 LEU A CA 1
ATOM 878 C C . LEU A 1 108 ? 17.923 3.368 -12.929 1.00 93.62 108 LEU A C 1
ATOM 880 O O . LEU A 1 108 ? 17.610 4.500 -13.293 1.00 93.62 108 LEU A O 1
ATOM 884 N N . ARG A 1 109 ? 19.033 2.762 -13.370 1.00 91.50 109 ARG A N 1
ATOM 885 C CA . ARG A 1 109 ? 19.906 3.363 -14.395 1.00 91.50 109 ARG A CA 1
ATOM 886 C C . ARG A 1 109 ? 19.129 3.730 -15.665 1.00 91.50 109 ARG A C 1
ATOM 888 O O . ARG A 1 109 ? 19.402 4.758 -16.270 1.00 91.50 109 ARG A O 1
ATOM 895 N N . PHE A 1 110 ? 18.155 2.898 -16.039 1.00 89.62 110 PHE A N 1
ATOM 896 C CA . PHE A 1 110 ? 17.363 3.041 -17.262 1.00 89.62 110 PHE A CA 1
ATOM 897 C C . PHE A 1 110 ? 15.852 3.016 -16.989 1.00 89.62 110 PHE A C 1
ATOM 899 O O . PHE A 1 110 ? 15.104 2.292 -17.643 1.00 89.62 110 PHE A O 1
ATOM 906 N N . GLY A 1 111 ? 15.386 3.793 -16.007 1.00 93.50 111 GLY A N 1
ATOM 907 C CA . GLY A 1 111 ? 13.955 3.992 -15.770 1.00 93.50 111 GLY A CA 1
ATOM 908 C C . GLY A 1 111 ? 13.565 4.013 -14.299 1.00 93.50 111 GLY A C 1
ATOM 909 O O . GLY A 1 111 ? 14.360 4.356 -13.428 1.00 93.50 111 GLY A O 1
ATOM 910 N N . ILE A 1 112 ? 12.316 3.641 -14.031 1.00 96.94 112 ILE A N 1
ATOM 911 C CA . ILE A 1 112 ? 11.714 3.648 -12.697 1.00 96.94 112 ILE A CA 1
ATOM 912 C C . ILE A 1 112 ? 11.204 2.243 -12.400 1.00 96.94 112 ILE A C 1
ATOM 914 O O . ILE A 1 112 ? 10.635 1.587 -13.272 1.00 96.94 112 ILE A O 1
ATOM 918 N N . GLN A 1 113 ? 11.375 1.804 -11.159 1.00 97.31 113 GLN A N 1
ATOM 919 C CA . GLN A 1 113 ? 10.820 0.557 -10.659 1.00 97.31 113 GLN A CA 1
ATOM 920 C C . GLN A 1 113 ? 9.860 0.833 -9.510 1.00 97.31 113 GLN A C 1
ATOM 922 O O . GLN A 1 113 ? 10.226 1.465 -8.517 1.00 97.31 113 GLN A O 1
ATOM 927 N N . LEU A 1 114 ? 8.645 0.304 -9.621 1.00 98.31 114 LEU A N 1
ATOM 928 C CA . LEU A 1 114 ? 7.749 0.149 -8.483 1.00 98.31 114 LEU A CA 1
ATOM 929 C C . LEU A 1 114 ? 8.000 -1.217 -7.866 1.00 98.31 114 LEU A C 1
ATOM 931 O O . LEU A 1 114 ? 8.027 -2.220 -8.576 1.00 98.31 114 LEU A O 1
ATOM 935 N N . SER A 1 115 ? 8.191 -1.240 -6.555 1.00 98.06 115 SER A N 1
ATOM 936 C CA . SER A 1 115 ? 8.343 -2.451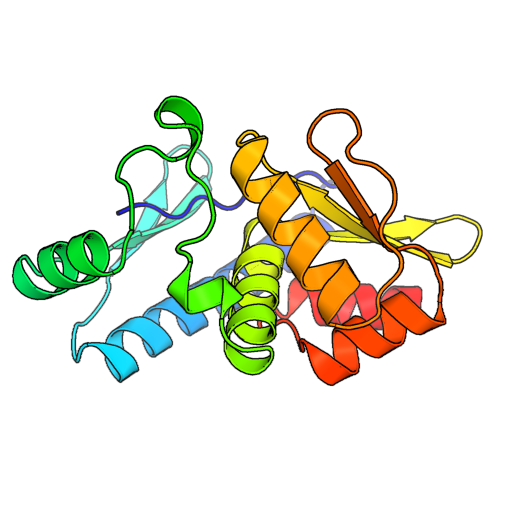 -5.760 1.00 98.06 115 SER A CA 1
ATOM 937 C C . SER A 1 115 ? 7.158 -2.594 -4.828 1.00 98.06 115 SER A C 1
ATOM 939 O O . SER A 1 115 ? 6.751 -1.622 -4.194 1.00 98.06 115 SER A O 1
ATOM 941 N N . PHE A 1 116 ? 6.646 -3.811 -4.728 1.00 97.69 116 PHE A N 1
ATOM 942 C CA . PHE A 1 116 ? 5.628 -4.217 -3.775 1.00 97.69 116 PHE A CA 1
ATOM 943 C C . PHE A 1 116 ? 6.216 -5.342 -2.929 1.00 97.69 116 PHE A C 1
ATOM 945 O O . PHE A 1 116 ? 6.665 -6.338 -3.497 1.00 97.69 116 PHE A O 1
ATOM 952 N N . THR A 1 117 ? 6.224 -5.199 -1.603 1.00 94.50 117 THR A N 1
ATOM 953 C CA . THR A 1 117 ? 6.926 -6.140 -0.714 1.00 94.50 117 THR A CA 1
ATOM 954 C C . THR A 1 117 ? 5.994 -6.686 0.353 1.00 94.50 117 THR A C 1
ATOM 956 O O . THR A 1 117 ? 5.392 -5.915 1.089 1.00 94.50 117 THR A O 1
ATOM 959 N N . ASN A 1 118 ? 5.873 -8.008 0.491 1.00 92.06 118 ASN A N 1
ATOM 960 C CA . ASN A 1 118 ? 5.095 -8.577 1.595 1.00 92.06 118 ASN A CA 1
ATOM 961 C C . ASN A 1 118 ? 5.477 -10.021 1.920 1.00 92.06 118 ASN A C 1
ATOM 963 O O . ASN A 1 118 ? 5.638 -10.847 1.031 1.00 92.06 118 ASN A O 1
ATOM 967 N N . ARG A 1 119 ? 5.545 -10.359 3.212 1.00 90.31 119 ARG A N 1
ATOM 968 C CA . ARG A 1 119 ? 5.877 -11.722 3.665 1.00 90.31 119 ARG A CA 1
ATOM 969 C C . ARG A 1 119 ? 4.717 -12.726 3.562 1.00 90.31 119 ARG A C 1
ATOM 971 O O . ARG A 1 119 ? 4.928 -13.911 3.799 1.00 90.31 119 ARG A O 1
ATOM 978 N N . SER A 1 120 ? 3.501 -12.285 3.234 1.00 89.38 120 SER A N 1
ATOM 979 C CA . SER A 1 120 ? 2.383 -13.176 2.899 1.00 89.38 120 SER A CA 1
ATOM 980 C C . SER A 1 120 ? 2.406 -13.486 1.401 1.00 89.38 120 SER A C 1
ATOM 982 O O . SER A 1 120 ? 2.047 -12.638 0.579 1.00 89.38 120 SER A O 1
ATOM 9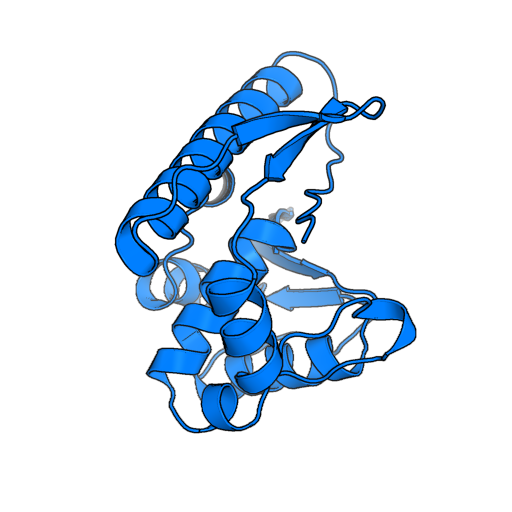84 N N . ILE A 1 121 ? 2.808 -14.708 1.037 1.00 91.12 121 ILE A N 1
ATOM 985 C CA . ILE A 1 121 ? 2.809 -15.159 -0.365 1.00 91.12 121 ILE A CA 1
ATOM 986 C C . ILE A 1 121 ? 1.392 -15.147 -0.965 1.00 91.12 121 ILE A C 1
ATOM 988 O O . ILE A 1 121 ? 1.239 -14.659 -2.087 1.00 91.12 121 ILE A O 1
ATOM 992 N N . PRO A 1 122 ? 0.331 -15.579 -0.252 1.00 92.38 122 PRO A N 1
ATOM 993 C CA . PRO A 1 122 ? -1.036 -15.465 -0.762 1.00 92.38 122 PRO A CA 1
ATOM 994 C C . PRO A 1 122 ? -1.442 -14.020 -1.063 1.00 92.38 122 PRO A C 1
ATOM 996 O O . PRO A 1 122 ? -2.026 -13.749 -2.112 1.00 92.38 122 PRO A O 1
ATOM 999 N N . LEU A 1 123 ? -1.052 -13.067 -0.212 1.00 92.06 123 LEU A N 1
ATOM 1000 C CA . LEU A 1 123 ? -1.344 -11.655 -0.455 1.00 92.06 123 LEU A CA 1
ATOM 1001 C C . LEU A 1 123 ? -0.604 -11.123 -1.689 1.00 92.06 123 LEU A C 1
ATOM 1003 O O . LEU A 1 123 ? -1.196 -10.385 -2.475 1.00 92.06 123 LEU A O 1
ATOM 1007 N N . LEU A 1 124 ? 0.651 -11.534 -1.903 1.00 94.50 124 LEU A N 1
ATOM 1008 C CA . LEU A 1 124 ? 1.385 -11.216 -3.132 1.00 94.50 124 LEU A CA 1
ATOM 1009 C C . LEU A 1 124 ? 0.724 -11.835 -4.369 1.00 94.50 124 LEU A C 1
ATOM 1011 O O . LEU A 1 124 ? 0.628 -11.170 -5.397 1.00 94.50 124 LEU A O 1
ATOM 1015 N N . ASN A 1 125 ? 0.217 -13.065 -4.285 1.00 95.81 125 ASN A N 1
ATOM 1016 C CA . ASN A 1 125 ? -0.529 -13.683 -5.384 1.00 95.81 125 ASN A CA 1
ATOM 1017 C C . ASN A 1 125 ? -1.793 -12.883 -5.727 1.00 95.81 125 ASN A C 1
ATOM 1019 O O . ASN A 1 125 ? -2.037 -12.600 -6.902 1.00 95.81 125 ASN A O 1
ATOM 1023 N N . SER A 1 126 ? -2.554 -12.447 -4.721 1.00 95.56 126 SER A N 1
ATOM 1024 C CA . SER A 1 126 ? -3.696 -11.546 -4.921 1.00 95.56 126 SER A CA 1
ATOM 1025 C C . SER A 1 126 ? -3.293 -10.213 -5.536 1.00 95.56 126 SER A C 1
ATOM 1027 O O . SER A 1 126 ? -3.908 -9.766 -6.502 1.00 95.56 126 SER A O 1
ATOM 1029 N N . LEU A 1 127 ? -2.227 -9.595 -5.032 1.00 96.62 127 LEU A N 1
ATOM 1030 C CA . LEU A 1 127 ? -1.700 -8.341 -5.561 1.00 96.62 127 LEU A CA 1
ATOM 1031 C C . LEU A 1 127 ? -1.313 -8.472 -7.038 1.00 96.62 127 LEU A C 1
ATOM 1033 O O . LEU A 1 127 ? -1.718 -7.665 -7.875 1.00 96.62 127 LEU A O 1
ATOM 1037 N N . ARG A 1 128 ? -0.574 -9.534 -7.370 1.00 97.88 128 ARG A N 1
ATOM 1038 C CA . ARG A 1 128 ? -0.185 -9.886 -8.736 1.00 97.88 128 ARG A CA 1
ATOM 1039 C C . ARG A 1 128 ? -1.411 -10.064 -9.628 1.00 97.88 128 ARG A C 1
ATOM 1041 O O . ARG A 1 128 ? -1.428 -9.543 -10.740 1.00 97.88 128 ARG A O 1
ATOM 1048 N N . ARG A 1 129 ? -2.436 -10.774 -9.147 1.00 97.62 129 ARG A N 1
ATOM 1049 C CA . ARG A 1 129 ? -3.700 -10.978 -9.868 1.00 97.62 129 ARG A CA 1
ATOM 1050 C C . ARG A 1 129 ? -4.394 -9.648 -10.154 1.00 97.62 129 ARG A C 1
ATOM 1052 O O . ARG A 1 129 ? -4.768 -9.416 -11.299 1.00 97.62 129 ARG A O 1
ATOM 1059 N N . CYS A 1 130 ? -4.510 -8.763 -9.163 1.00 98.06 130 CYS A N 1
ATOM 1060 C CA . CYS A 1 130 ? -5.074 -7.423 -9.347 1.00 98.06 130 CYS A CA 1
ATOM 1061 C C . CYS A 1 130 ? -4.322 -6.639 -10.429 1.00 98.06 130 CYS A C 1
ATOM 1063 O O . CYS A 1 130 ? -4.945 -6.064 -11.321 1.00 98.06 130 CYS A O 1
ATOM 1065 N N . LEU A 1 131 ? -2.985 -6.662 -10.395 1.00 98.44 131 LEU A N 1
ATOM 1066 C CA . LEU A 1 131 ? -2.150 -6.012 -11.406 1.00 98.44 131 LEU A CA 1
ATOM 1067 C C . LEU A 1 131 ? -2.422 -6.565 -12.814 1.00 98.44 131 LEU A C 1
ATOM 1069 O O . LEU A 1 131 ? -2.630 -5.788 -13.745 1.00 98.44 131 LEU A O 1
ATOM 1073 N N . PHE A 1 132 ? -2.496 -7.886 -12.981 1.00 98.25 132 PHE A N 1
ATOM 1074 C CA . PHE A 1 132 ? -2.825 -8.482 -14.279 1.00 98.25 132 PHE A CA 1
ATOM 1075 C C . PHE A 1 132 ? -4.229 -8.121 -14.769 1.00 98.25 132 PHE A C 1
ATOM 1077 O O . PHE A 1 132 ? -4.385 -7.719 -15.919 1.00 98.25 132 PHE A O 1
ATOM 1084 N N . VAL A 1 133 ? -5.248 -8.219 -13.910 1.00 98.19 133 VAL A N 1
ATOM 1085 C CA . VAL A 1 133 ? -6.648 -7.929 -14.274 1.00 98.19 133 VAL A CA 1
ATOM 1086 C C . VAL A 1 133 ? -6.842 -6.464 -14.681 1.00 98.19 133 VAL A C 1
ATOM 1088 O O . VAL A 1 133 ? -7.664 -6.155 -15.548 1.00 98.19 133 VAL A O 1
ATOM 1091 N N . LEU A 1 134 ? -6.068 -5.554 -14.091 1.00 98.19 134 LEU A N 1
ATOM 1092 C CA . LEU A 1 134 ? -6.051 -4.136 -14.453 1.00 98.19 134 LEU A CA 1
ATOM 1093 C C . LEU A 1 134 ? -5.164 -3.835 -15.675 1.00 98.19 134 LEU A C 1
ATOM 1095 O O . LEU A 1 134 ? -5.080 -2.688 -16.115 1.00 98.19 134 LEU A O 1
ATOM 1099 N N . GLY A 1 135 ? -4.540 -4.852 -16.272 1.00 98.25 135 GLY A N 1
ATOM 1100 C CA . GLY A 1 135 ? -3.766 -4.741 -17.505 1.00 98.25 135 GLY A CA 1
ATOM 1101 C C . GLY A 1 135 ? -2.366 -4.165 -17.307 1.00 98.25 135 GLY A C 1
ATOM 1102 O O . GLY A 1 135 ? -1.899 -3.426 -18.172 1.00 98.25 135 GLY A O 1
ATOM 1103 N N . PHE A 1 136 ? -1.730 -4.439 -16.168 1.00 98.56 136 PHE A N 1
ATOM 1104 C CA . PHE A 1 136 ? -0.297 -4.221 -15.947 1.00 98.56 136 PHE A CA 1
ATOM 1105 C C . PHE A 1 136 ? 0.490 -5.506 -16.245 1.00 98.56 136 PHE A C 1
ATOM 1107 O O . PHE A 1 136 ? -0.080 -6.600 -16.246 1.00 98.56 136 PHE A O 1
ATOM 1114 N N . LYS A 1 137 ? 1.811 -5.405 -16.450 1.00 98.25 137 LYS A N 1
ATOM 1115 C CA . LYS A 1 137 ? 2.698 -6.570 -16.621 1.00 98.25 137 LYS A CA 1
ATOM 1116 C C . LYS A 1 137 ? 3.722 -6.671 -15.476 1.00 98.25 137 LYS A C 1
ATOM 1118 O O . LYS A 1 137 ? 4.870 -6.258 -15.650 1.00 98.25 137 LYS A O 1
ATOM 1123 N N . PRO A 1 138 ? 3.329 -7.193 -14.297 1.00 98.25 138 PRO A N 1
ATOM 1124 C CA . PRO A 1 138 ? 4.243 -7.370 -13.169 1.00 98.25 138 PRO A CA 1
ATOM 1125 C C . PRO A 1 138 ? 5.293 -8.463 -13.416 1.00 98.25 138 PRO A C 1
ATOM 1127 O O . PRO A 1 138 ? 5.003 -9.492 -14.035 1.00 98.25 138 PRO A O 1
ATOM 1130 N N . SER A 1 139 ? 6.495 -8.285 -12.853 1.00 98.25 139 SER A N 1
ATOM 1131 C CA . SER A 1 139 ? 7.511 -9.348 -12.738 1.00 98.25 139 SER A CA 1
ATOM 1132 C C . SER A 1 139 ? 6.930 -10.561 -12.030 1.00 98.25 139 SER A C 1
ATOM 1134 O O . SER A 1 139 ? 5.969 -10.392 -11.291 1.00 98.25 139 SER A O 1
ATOM 1136 N N . ILE A 1 140 ? 7.517 -11.756 -12.168 1.00 97.19 140 ILE A N 1
ATOM 1137 C CA . ILE A 1 140 ? 7.250 -12.892 -11.258 1.00 97.19 140 ILE A CA 1
ATOM 1138 C C . ILE A 1 140 ? 7.475 -12.508 -9.785 1.00 97.19 140 ILE A C 1
ATOM 1140 O O . ILE A 1 140 ? 8.176 -11.532 -9.507 1.00 97.19 140 ILE A O 1
ATOM 1144 N N . ILE A 1 141 ? 6.843 -13.234 -8.855 1.00 96.81 141 ILE A N 1
ATOM 1145 C CA . ILE A 1 141 ? 7.129 -13.057 -7.427 1.00 96.81 141 ILE A CA 1
ATOM 1146 C C . ILE A 1 141 ? 8.539 -13.593 -7.178 1.00 96.81 141 ILE A C 1
ATOM 1148 O O . ILE A 1 141 ? 8.814 -14.746 -7.498 1.00 96.81 141 ILE A O 1
ATOM 1152 N N . SER A 1 142 ? 9.416 -12.765 -6.617 1.00 94.50 142 SER A N 1
ATOM 1153 C CA . SER A 1 142 ? 10.793 -13.141 -6.282 1.00 94.50 142 SER A CA 1
ATOM 1154 C C . SER A 1 142 ? 11.138 -12.620 -4.896 1.00 94.50 142 SER A C 1
ATOM 1156 O O . SER A 1 142 ? 10.952 -11.435 -4.636 1.00 94.50 142 SER A O 1
ATOM 1158 N N . CYS A 1 143 ? 11.593 -13.496 -3.996 1.00 91.88 143 CYS A N 1
ATOM 1159 C CA . CYS A 1 143 ? 12.014 -13.142 -2.634 1.00 91.88 143 CYS A CA 1
ATOM 1160 C C . CYS A 1 143 ? 11.051 -12.185 -1.899 1.00 91.88 143 CYS A C 1
ATOM 1162 O O . CYS A 1 143 ? 11.499 -11.237 -1.268 1.00 91.88 143 CYS A O 1
ATOM 1164 N N . TYR A 1 144 ? 9.735 -12.427 -1.979 1.00 95.38 144 TYR A N 1
ATOM 1165 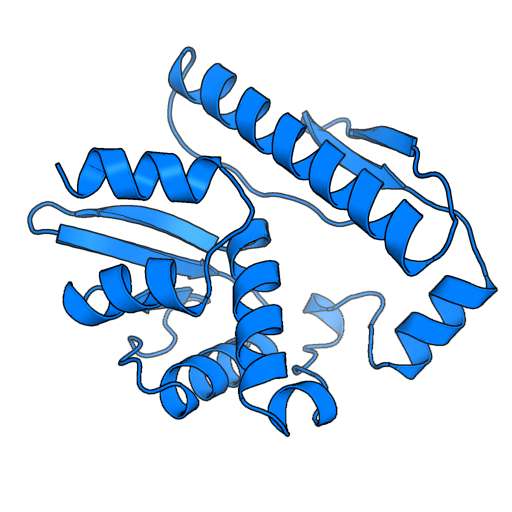C CA . TYR A 1 144 ? 8.677 -11.584 -1.382 1.00 95.38 144 TYR A CA 1
ATOM 1166 C C . TYR A 1 144 ? 8.408 -10.238 -2.072 1.00 95.38 144 TYR A C 1
ATOM 1168 O O . TYR A 1 144 ? 7.741 -9.372 -1.497 1.00 95.38 144 TYR A O 1
ATOM 1176 N N . HIS A 1 145 ? 8.866 -10.079 -3.312 1.00 96.31 145 HIS A N 1
ATOM 1177 C CA . HIS A 1 145 ? 8.671 -8.875 -4.105 1.00 96.31 145 HIS A CA 1
ATOM 1178 C C . HIS A 1 145 ? 7.908 -9.124 -5.403 1.00 96.31 145 HIS A C 1
ATOM 1180 O O . HIS A 1 145 ? 8.029 -10.175 -6.036 1.00 96.31 145 HIS A O 1
ATOM 1186 N N . ILE A 1 146 ? 7.169 -8.101 -5.825 1.00 98.12 146 ILE A N 1
ATOM 1187 C CA . ILE A 1 146 ? 6.650 -7.929 -7.184 1.00 98.12 146 ILE A CA 1
ATOM 1188 C C . ILE A 1 146 ? 7.145 -6.581 -7.698 1.00 98.12 146 ILE A C 1
ATOM 1190 O O . ILE A 1 146 ? 7.142 -5.599 -6.953 1.00 98.12 146 ILE A O 1
ATOM 1194 N N . TYR A 1 147 ? 7.528 -6.519 -8.971 1.00 98.31 147 TYR A N 1
ATOM 1195 C CA . TYR A 1 147 ? 8.027 -5.302 -9.597 1.00 98.31 147 TYR A CA 1
ATOM 1196 C C . TYR A 1 147 ? 7.197 -4.883 -10.812 1.00 98.31 147 TYR A C 1
ATOM 1198 O O . TYR A 1 147 ? 6.745 -5.722 -11.592 1.00 98.31 147 TYR A O 1
ATOM 1206 N N . LEU A 1 148 ? 7.055 -3.570 -11.006 1.00 98.25 148 LEU A N 1
ATOM 1207 C CA . LEU A 1 148 ? 6.640 -2.955 -12.270 1.00 98.25 148 LEU A CA 1
ATOM 1208 C C . LEU A 1 148 ? 7.749 -2.027 -12.757 1.00 98.25 148 LEU A C 1
ATOM 1210 O O . LEU A 1 148 ? 8.103 -1.072 -12.070 1.00 98.25 148 LEU A O 1
ATOM 1214 N N . THR A 1 149 ? 8.285 -2.307 -13.942 1.00 97.25 149 THR A N 1
ATOM 1215 C CA . THR A 1 149 ? 9.427 -1.572 -14.517 1.00 97.25 149 THR A CA 1
ATOM 1216 C C . THR A 1 149 ? 9.133 -0.976 -15.891 1.00 97.25 149 THR A C 1
ATOM 1218 O O . THR A 1 149 ? 9.841 -0.080 -16.346 1.00 97.25 149 THR A O 1
ATOM 1221 N N . ARG A 1 150 ? 8.082 -1.445 -16.577 1.00 96.88 150 ARG A N 1
ATOM 1222 C CA . ARG A 1 150 ? 7.701 -0.923 -17.894 1.00 96.88 150 ARG A CA 1
ATOM 1223 C C . ARG A 1 150 ? 7.205 0.508 -17.743 1.00 96.88 150 ARG A C 1
ATOM 1225 O O . ARG A 1 150 ? 6.268 0.746 -16.986 1.00 96.88 150 ARG A O 1
ATOM 1232 N N . ARG A 1 151 ? 7.799 1.441 -18.492 1.00 95.50 151 ARG A N 1
ATOM 1233 C CA . ARG A 1 151 ? 7.489 2.879 -18.410 1.00 95.50 151 ARG A CA 1
ATOM 1234 C C . ARG A 1 151 ? 5.984 3.154 -18.491 1.00 95.50 151 ARG A C 1
ATOM 1236 O O . ARG A 1 151 ? 5.459 3.859 -17.636 1.00 95.50 151 ARG A O 1
ATOM 1243 N N . ASP A 1 152 ? 5.296 2.533 -19.446 1.00 96.88 152 ASP A N 1
ATOM 1244 C CA . ASP A 1 152 ? 3.849 2.705 -19.622 1.00 96.88 152 ASP A CA 1
ATOM 1245 C C . ASP A 1 152 ? 3.050 2.201 -18.418 1.00 96.88 152 ASP A C 1
ATOM 1247 O O . ASP A 1 152 ? 2.100 2.858 -18.000 1.00 96.88 152 ASP A O 1
ATOM 1251 N N . ASP A 1 153 ? 3.456 1.073 -17.826 1.00 98.12 153 ASP A N 1
ATOM 1252 C CA . ASP A 1 153 ? 2.796 0.494 -16.653 1.00 98.12 153 ASP A CA 1
ATOM 1253 C C . ASP A 1 153 ? 3.023 1.374 -15.416 1.00 98.12 153 ASP A C 1
ATOM 1255 O O . ASP A 1 153 ? 2.090 1.593 -14.647 1.00 98.12 153 ASP A O 1
ATOM 1259 N N . VAL A 1 154 ? 4.226 1.935 -15.247 1.00 98.00 154 VAL A N 1
ATOM 1260 C CA . VAL A 1 154 ? 4.530 2.881 -14.162 1.00 98.00 154 VAL A CA 1
ATOM 1261 C C . VAL A 1 154 ? 3.684 4.149 -14.307 1.00 98.00 154 VAL A C 1
ATOM 1263 O O . VAL A 1 154 ? 2.983 4.527 -13.368 1.00 98.00 154 VAL A O 1
ATOM 1266 N N . SER A 1 155 ? 3.676 4.778 -15.486 1.00 97.25 155 SER A N 1
ATOM 1267 C CA . SER A 1 155 ? 2.866 5.978 -15.741 1.00 97.25 155 SER A CA 1
ATOM 1268 C C . SER A 1 155 ? 1.368 5.700 -15.585 1.00 97.25 155 SER A C 1
ATOM 1270 O O . SER A 1 155 ? 0.636 6.493 -14.988 1.00 97.25 155 SER A O 1
ATOM 1272 N N . LYS A 1 156 ? 0.899 4.546 -16.074 1.00 98.12 156 LYS A N 1
ATOM 1273 C CA . LYS A 1 156 ? -0.481 4.086 -15.900 1.00 98.12 156 LYS A CA 1
ATOM 1274 C C . LYS A 1 156 ? -0.828 3.887 -14.427 1.00 98.12 156 LYS A C 1
ATOM 1276 O O . LYS A 1 156 ? -1.919 4.271 -14.019 1.00 98.12 156 LYS A O 1
ATOM 1281 N N . PHE A 1 157 ? 0.082 3.341 -13.624 1.00 98.50 157 PHE A N 1
ATOM 1282 C CA . PHE A 1 157 ? -0.153 3.094 -12.203 1.00 98.50 157 PHE A CA 1
ATOM 1283 C C . PHE A 1 157 ? -0.411 4.403 -11.449 1.00 98.50 157 PHE A C 1
ATOM 1285 O O . PHE A 1 157 ? -1.411 4.523 -10.742 1.00 98.50 157 PHE A O 1
ATOM 1292 N N . PHE A 1 158 ? 0.419 5.426 -11.661 1.00 97.81 158 PHE A N 1
ATOM 1293 C CA . PHE A 1 158 ? 0.210 6.732 -11.026 1.00 97.81 158 PHE A CA 1
ATOM 1294 C C . PHE A 1 158 ? -1.047 7.455 -11.512 1.00 97.81 158 PHE A C 1
ATOM 1296 O O . PHE A 1 158 ? -1.653 8.185 -10.730 1.00 97.81 158 PHE A O 1
ATOM 1303 N N . ARG A 1 159 ? -1.468 7.228 -12.761 1.00 97.38 159 ARG A N 1
ATOM 1304 C CA . ARG A 1 159 ? -2.702 7.802 -13.310 1.00 97.38 159 ARG A CA 1
ATOM 1305 C C . ARG A 1 159 ? -3.967 7.101 -12.805 1.00 97.38 159 ARG A C 1
ATOM 1307 O O . ARG A 1 159 ? -4.929 7.775 -12.465 1.00 97.38 159 ARG A O 1
ATOM 1314 N N . GLU A 1 160 ? -3.987 5.769 -12.789 1.00 97.25 160 GLU A N 1
ATOM 1315 C CA . GLU A 1 160 ? -5.208 4.985 -12.537 1.00 97.25 160 GLU A CA 1
ATOM 1316 C C . GLU A 1 160 ? -5.362 4.517 -11.088 1.00 97.25 160 GLU A C 1
ATOM 1318 O O . GLU A 1 160 ? -6.482 4.473 -10.584 1.00 97.25 160 GLU A O 1
ATOM 1323 N N . VAL A 1 161 ? -4.263 4.146 -10.421 1.00 97.62 161 VAL A N 1
ATOM 1324 C CA . VAL A 1 161 ? -4.279 3.735 -9.006 1.00 97.62 161 VAL A CA 1
ATOM 1325 C C . VAL A 1 161 ? -4.136 4.958 -8.101 1.00 97.62 161 VAL A C 1
ATOM 1327 O O . VAL A 1 161 ? -4.816 5.051 -7.082 1.00 97.62 161 VAL A O 1
ATOM 1330 N N . GLY A 1 162 ? -3.284 5.913 -8.484 1.00 96.44 162 GLY A N 1
ATOM 1331 C CA . GLY A 1 162 ? -3.137 7.201 -7.800 1.00 96.44 162 GLY A CA 1
ATOM 1332 C C . GLY A 1 162 ? -2.830 7.080 -6.298 1.00 96.44 162 GLY A C 1
ATOM 1333 O O . GLY A 1 162 ? -3.701 7.420 -5.484 1.00 96.44 162 GLY A O 1
ATOM 1334 N N . PRO A 1 163 ? -1.613 6.625 -5.919 1.00 95.56 163 PRO A N 1
ATOM 1335 C CA . PRO A 1 163 ? -1.169 6.518 -4.524 1.00 95.56 163 PRO A CA 1
ATOM 1336 C C . PRO A 1 163 ? -1.419 7.804 -3.727 1.00 95.56 163 PRO A C 1
ATOM 1338 O O . PRO A 1 163 ? -1.156 8.907 -4.225 1.00 95.56 163 PRO A O 1
ATOM 1341 N N . ALA A 1 164 ? -1.939 7.684 -2.503 1.00 94.94 164 ALA A N 1
ATOM 1342 C CA . ALA A 1 164 ? -2.218 8.817 -1.620 1.00 94.94 164 ALA A CA 1
ATOM 1343 C C . ALA A 1 164 ? -0.975 9.283 -0.847 1.00 94.94 164 ALA A C 1
ATOM 1345 O O . ALA A 1 164 ? -0.897 10.467 -0.499 1.00 94.94 164 ALA A O 1
ATOM 1346 N N . ASN A 1 165 ? 0.024 8.425 -0.657 1.00 93.50 165 ASN A N 1
ATOM 1347 C CA . ASN A 1 165 ? 1.263 8.790 0.008 1.00 93.50 165 ASN A CA 1
ATOM 1348 C C . ASN A 1 165 ? 2.110 9.710 -0.893 1.00 93.50 165 ASN A C 1
ATOM 1350 O O . ASN A 1 165 ? 2.589 9.327 -1.968 1.00 93.50 165 ASN A O 1
ATOM 1354 N N . LYS A 1 166 ? 2.293 10.958 -0.443 1.00 92.88 166 LYS A N 1
ATOM 1355 C CA . LYS A 1 166 ? 3.009 12.010 -1.179 1.00 92.88 166 LYS A CA 1
ATOM 1356 C C . LYS A 1 166 ? 4.454 11.620 -1.472 1.00 92.88 166 LYS A C 1
ATOM 1358 O O . LYS A 1 166 ? 4.925 11.904 -2.569 1.00 92.88 166 LYS A O 1
ATOM 1363 N N . LYS A 1 167 ? 5.098 10.856 -0.581 1.00 92.38 167 LYS A N 1
ATOM 1364 C CA . LYS A 1 167 ? 6.439 10.288 -0.788 1.00 92.38 167 LYS A CA 1
ATOM 1365 C C . LYS A 1 167 ? 6.561 9.589 -2.141 1.00 92.38 167 LYS A C 1
ATOM 1367 O O . LYS A 1 167 ? 7.537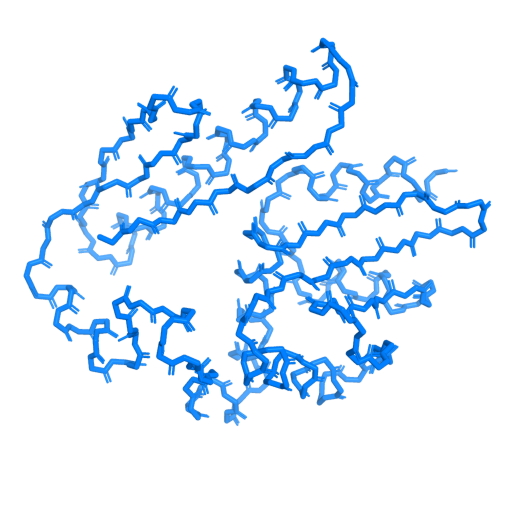 9.791 -2.859 1.00 92.38 167 LYS A O 1
ATOM 1372 N N . HIS A 1 168 ? 5.577 8.768 -2.505 1.00 94.50 168 HIS A N 1
ATOM 1373 C CA . HIS A 1 168 ? 5.612 8.028 -3.765 1.00 94.50 168 HIS A CA 1
ATOM 1374 C C . HIS A 1 168 ? 5.406 8.937 -4.973 1.00 94.50 168 HIS A C 1
ATOM 1376 O O . HIS A 1 168 ? 6.087 8.759 -5.981 1.00 94.50 168 HIS A O 1
ATOM 1382 N N . ARG A 1 169 ? 4.508 9.924 -4.869 1.00 94.38 169 ARG A N 1
ATOM 1383 C CA . ARG A 1 169 ? 4.266 10.895 -5.945 1.00 94.38 169 ARG A CA 1
ATOM 1384 C C . ARG A 1 169 ? 5.490 11.763 -6.215 1.00 94.38 169 ARG A C 1
ATOM 1386 O O . ARG A 1 169 ? 5.849 11.928 -7.376 1.00 94.38 169 ARG A O 1
ATOM 1393 N N . GLU A 1 170 ? 6.155 12.259 -5.173 1.00 93.50 170 GLU A N 1
ATOM 1394 C CA . GLU A 1 170 ? 7.360 13.073 -5.356 1.00 93.50 170 GLU A CA 1
ATOM 1395 C C . GLU A 1 170 ? 8.520 12.244 -5.904 1.00 93.50 170 GLU A C 1
ATOM 1397 O O . GLU A 1 170 ? 9.166 12.670 -6.856 1.00 93.50 170 GLU A O 1
ATOM 1402 N N . ARG A 1 171 ? 8.741 11.019 -5.403 1.00 93.44 171 ARG A N 1
ATOM 1403 C CA . ARG A 1 171 ? 9.755 10.121 -5.988 1.00 93.44 171 ARG A CA 1
ATOM 1404 C C . ARG A 1 171 ? 9.483 9.835 -7.461 1.00 93.44 171 ARG A C 1
ATOM 1406 O O . ARG A 1 171 ? 10.409 9.859 -8.261 1.00 93.44 171 ARG A O 1
ATOM 1413 N N . PHE A 1 172 ? 8.227 9.589 -7.829 1.00 95.12 172 PHE A N 1
ATOM 1414 C CA . PHE A 1 172 ? 7.869 9.389 -9.228 1.00 95.12 172 PHE A CA 1
ATOM 1415 C C . PHE A 1 172 ? 8.186 10.622 -10.074 1.00 95.12 172 PHE A C 1
ATOM 1417 O O . PHE A 1 172 ? 8.869 10.476 -11.080 1.00 95.12 172 PHE A O 1
ATOM 1424 N N . ARG A 1 173 ? 7.783 11.826 -9.648 1.00 93.44 173 ARG A N 1
ATOM 1425 C CA . ARG A 1 173 ? 8.100 13.074 -10.364 1.00 93.44 173 ARG A CA 1
ATOM 1426 C C . ARG A 1 173 ? 9.605 13.277 -10.528 1.00 93.44 173 ARG A C 1
ATOM 1428 O O . ARG A 1 173 ? 10.062 13.491 -11.643 1.00 93.44 173 ARG A O 1
ATOM 1435 N N . LEU A 1 174 ? 10.366 13.131 -9.444 1.00 91.94 174 LEU A N 1
ATOM 1436 C CA . LEU A 1 174 ? 11.820 13.315 -9.431 1.00 91.94 174 LEU A CA 1
ATOM 1437 C C . LEU A 1 174 ? 12.570 12.333 -10.336 1.00 91.94 174 LEU A C 1
ATOM 1439 O O . LEU A 1 174 ? 13.646 12.657 -10.824 1.00 91.94 174 LEU A O 1
ATOM 1443 N N . PHE A 1 175 ? 12.057 11.115 -10.512 1.00 90.06 175 PHE A N 1
ATOM 1444 C CA . PHE A 1 175 ? 12.703 10.100 -11.352 1.00 90.06 175 PHE A CA 1
ATOM 1445 C C . PHE A 1 175 ? 12.172 10.078 -12.786 1.00 90.06 175 PHE A C 1
ATOM 1447 O O . PHE A 1 175 ? 12.739 9.381 -13.628 1.00 90.06 175 PHE A O 1
ATOM 1454 N N . HIS A 1 176 ? 11.055 10.761 -13.036 1.00 80.62 176 HIS A N 1
ATOM 1455 C CA . HIS A 1 176 ? 10.458 10.901 -14.359 1.00 80.62 176 HIS A CA 1
ATOM 1456 C C . HIS A 1 176 ? 11.022 12.102 -15.129 1.00 80.62 176 HIS A C 1
ATOM 1458 O O . HIS A 1 176 ? 10.957 12.097 -16.356 1.00 80.62 176 HIS A O 1
ATOM 1464 N N . MET A 1 177 ? 11.565 13.090 -14.408 1.00 61.69 177 MET A N 1
ATOM 1465 C CA . MET A 1 177 ? 12.438 14.141 -14.942 1.00 61.69 177 MET A CA 1
ATOM 1466 C C . MET A 1 177 ? 13.815 13.579 -15.298 1.00 61.69 177 MET A C 1
ATOM 1468 O O . MET A 1 177 ? 14.315 13.950 -16.380 1.00 61.69 177 MET A O 1
#

Sequence (177 aa):
MTVRFCQEAPAEVAEWTTKFFDLEYIHHVATLIKKLFGIDSKIATSNSGYYVVYFGSTETVRWLLGMGLVFNKVKSQVNAPDWILSQKEYMKFFLKGFFDTDGSVYKLRFGIQLSFTNRSIPLLNSLRRCLFVLGFKPSIISCYHIYLTRRDDVSKFFREVGPANKKHRERFRLFHM

Foldseek 3Di:
DWQWADDDDDDPPVVVVVLVLLVVVLVVVQVVCCVPPVWGWDWDADPVRTITTDTDDPVVVVVVVVCVDDDDCLVVLDAHPVVCVPDLVSLLQVLQVQCLGQWDWDADPPFIKIKGADNRPNHVVNNCSSCVVNPADWDPQDPRIIMGTPRVNLVVSCVRSNHPRVNRVVSNVVNVD